Protein AF-A0A7C4R5F4-F1 (afdb_monomer)

Radius of gyration: 21.92 Å; Cα contacts (8 Å, |Δi|>4): 147; chains: 1; bounding box: 51×28×53 Å

Solvent-accessible surface area (backbone atoms only — not comparable to full-atom values): 8204 Å² total; per-residue (Å²): 111,41,84,45,77,44,77,51,50,75,46,70,59,47,76,52,77,57,96,91,40,82,43,79,43,76,51,51,73,46,72,59,48,77,49,79,40,79,70,75,65,56,93,93,46,71,86,76,90,62,79,84,76,70,79,60,51,72,55,54,51,34,37,73,73,67,74,36,60,96,90,65,57,77,78,74,51,51,63,70,56,35,42,54,48,17,48,51,35,19,73,76,62,33,37,71,54,29,21,49,56,29,48,47,52,68,70,70,47,87,87,62,61,66,75,54,48,52,39,34,52,51,19,22,50,56,10,55,36,102,83,60,80,90,124

Nearest PDB structures (foldseek):
  5ij8-assembly1_T  TM=4.180E-01  e=2.202E+00  Homo sapiens
  5hyn-assembly5_C  TM=4.194E-01  e=2.625E+00  Homo sapiens

Sequence (135 aa):
MLVVRRKGYRVRPTTYVREGKVIHRKGYTVKPTVYLIEDRGAPGRGKKVLPKLRAGLMTKEAISIGLLKPGERISDLSMKEIEKLAEHLREKYGQRRAAGMFLAQLVFRKRMPDGFKEKMKRGYEVAIGERGVLD

Foldseek 3Di:
DDKDWDAKDKAPWDWDDDPNDIDTRHIDIGHIDIDDDDPPDDVVPDDPPDPPDPPCPLVVLCVVVPVDDPPDDPLVGDLVSLLVSLVVCCVPPNLVVSLVVLVCCLPVVPDDDVNSNVSSVSSNDSSNDPPDDPD

Secondary structure (DSSP, 8-state):
-EEEEEPPEEEPPEEEEETTEEEEEPPEEEPPEEEEE----STT-SS-------TTHHHHHHHHTTSS-TT--GGGS-HHHHHHHHHHHHHHH-HHHHHHHHHHHHHH-SS--HHHHHHHHHHHHHHH-TT----

pLDDT: mean 84.5, std 13.46, range [34.94, 95.62]

Structure (mmCIF, N/CA/C/O backbone):
data_AF-A0A7C4R5F4-F1
#
_entry.id   AF-A0A7C4R5F4-F1
#
loop_
_atom_site.group_PDB
_atom_site.id
_atom_site.type_symbol
_atom_site.label_atom_id
_atom_site.label_alt_id
_atom_site.label_comp_id
_atom_site.label_asym_id
_atom_site.label_entity_id
_atom_site.label_seq_id
_atom_site.pdbx_PDB_ins_code
_atom_site.Cartn_x
_atom_site.Cartn_y
_atom_site.Cartn_z
_atom_site.occupancy
_atom_site.B_iso_or_equiv
_atom_site.auth_seq_id
_atom_site.auth_comp_id
_atom_site.auth_asym_id
_atom_site.auth_atom_id
_atom_site.pdbx_PDB_model_num
ATOM 1 N N . MET A 1 1 ? 0.338 -12.877 -33.443 1.00 72.38 1 MET A N 1
ATOM 2 C CA . MET A 1 1 ? 1.712 -12.442 -33.098 1.00 72.38 1 MET A CA 1
ATOM 3 C C . MET A 1 1 ? 2.102 -11.313 -34.036 1.00 72.38 1 MET A C 1
ATOM 5 O O . MET A 1 1 ? 1.804 -11.413 -35.218 1.00 72.38 1 MET A O 1
ATOM 9 N N . LEU A 1 2 ? 2.726 -10.253 -33.524 1.00 78.62 2 LEU A N 1
ATOM 10 C CA . LEU A 1 2 ? 3.206 -9.113 -34.306 1.00 78.62 2 LEU A CA 1
ATOM 11 C C . LEU A 1 2 ? 4.725 -9.187 -34.469 1.00 78.62 2 LEU A C 1
ATOM 13 O O . LEU A 1 2 ? 5.450 -9.437 -33.504 1.00 78.62 2 LEU A O 1
ATOM 17 N N . VAL A 1 3 ? 5.201 -8.931 -35.687 1.00 88.25 3 VAL A N 1
ATOM 18 C CA . VAL A 1 3 ? 6.629 -8.778 -35.981 1.00 88.25 3 VAL A CA 1
ATOM 19 C C . VAL A 1 3 ? 7.023 -7.337 -35.683 1.00 88.25 3 VAL A C 1
ATOM 21 O O . VAL A 1 3 ? 6.620 -6.418 -36.395 1.00 88.25 3 VAL A O 1
ATOM 24 N N . VAL A 1 4 ? 7.830 -7.124 -34.646 1.00 85.06 4 VAL A N 1
ATOM 25 C CA . VAL A 1 4 ? 8.322 -5.791 -34.287 1.00 85.06 4 VAL A CA 1
ATOM 26 C C . VAL A 1 4 ? 9.748 -5.630 -34.782 1.00 85.06 4 VAL A C 1
ATOM 28 O O . VAL A 1 4 ? 10.635 -6.417 -34.454 1.00 85.06 4 VAL A O 1
ATOM 31 N N . ARG A 1 5 ? 9.979 -4.568 -35.558 1.00 91.12 5 ARG A N 1
ATOM 32 C CA . ARG A 1 5 ? 11.313 -4.152 -36.000 1.00 91.12 5 ARG A CA 1
ATOM 33 C C . ARG A 1 5 ? 11.760 -2.961 -35.165 1.00 91.12 5 ARG A C 1
ATOM 35 O O . ARG A 1 5 ? 11.276 -1.847 -35.354 1.00 91.12 5 ARG A O 1
ATOM 42 N N . ARG A 1 6 ? 12.694 -3.181 -34.241 1.00 89.31 6 ARG A N 1
ATOM 43 C CA . ARG A 1 6 ? 13.280 -2.104 -33.437 1.00 89.31 6 ARG A CA 1
ATOM 44 C C . ARG A 1 6 ? 14.512 -1.552 -34.148 1.00 89.31 6 ARG A C 1
ATOM 46 O O . ARG A 1 6 ? 15.460 -2.298 -34.396 1.00 89.31 6 ARG A O 1
ATOM 53 N N . LYS A 1 7 ? 14.517 -0.246 -34.439 1.00 91.94 7 LYS A N 1
ATOM 54 C CA . LYS A 1 7 ? 15.712 0.456 -34.935 1.00 91.94 7 LYS A CA 1
ATOM 55 C C . LYS A 1 7 ? 16.817 0.418 -33.876 1.00 91.94 7 LYS A C 1
ATOM 57 O O . LYS A 1 7 ? 16.538 0.472 -32.679 1.00 91.94 7 LYS A O 1
ATOM 62 N N . GLY A 1 8 ? 18.067 0.321 -34.320 1.00 91.38 8 GLY A N 1
ATOM 63 C CA . GLY A 1 8 ? 19.211 0.458 -33.423 1.00 91.38 8 GLY A CA 1
ATOM 64 C C . GLY A 1 8 ? 19.273 1.869 -32.839 1.00 91.38 8 GLY A C 1
ATOM 65 O O . GLY A 1 8 ? 18.849 2.826 -33.484 1.00 91.38 8 GLY A O 1
ATOM 66 N N . TYR A 1 9 ? 19.780 1.999 -31.617 1.00 93.00 9 TYR A N 1
ATOM 67 C CA . TYR A 1 9 ? 19.922 3.294 -30.952 1.00 93.00 9 TYR A CA 1
ATOM 68 C C . TYR A 1 9 ? 21.137 3.312 -30.029 1.00 93.00 9 TYR A C 1
ATOM 70 O O . TYR A 1 9 ? 21.573 2.282 -29.509 1.00 93.00 9 TYR A O 1
ATOM 78 N N . ARG A 1 10 ? 21.695 4.507 -29.827 1.00 93.62 10 ARG A N 1
ATOM 79 C CA . ARG A 1 10 ? 22.838 4.723 -28.940 1.00 93.62 10 ARG A CA 1
ATOM 80 C C . ARG A 1 10 ? 22.350 5.151 -27.563 1.00 93.62 10 ARG A C 1
ATOM 82 O O . ARG A 1 10 ? 21.690 6.177 -27.420 1.00 93.62 10 ARG A O 1
ATOM 89 N N . VAL A 1 11 ? 22.717 4.383 -26.548 1.00 93.31 11 VAL A N 1
ATOM 90 C CA . VAL A 1 11 ? 22.522 4.738 -25.145 1.00 93.31 11 VAL A CA 1
ATOM 91 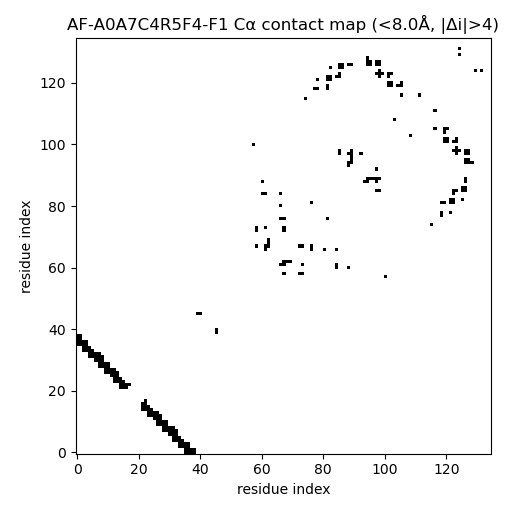C C . VAL A 1 11 ? 23.693 5.614 -24.718 1.00 93.31 11 VAL A C 1
ATOM 93 O O . VAL A 1 11 ? 24.855 5.213 -24.826 1.00 93.31 11 VAL A O 1
ATOM 96 N N . ARG A 1 12 ? 23.398 6.830 -24.252 1.00 93.31 12 ARG A N 1
ATOM 97 C CA . ARG A 1 12 ? 24.417 7.741 -23.718 1.00 93.31 12 ARG A CA 1
ATOM 98 C C . ARG A 1 12 ? 24.956 7.215 -22.378 1.00 93.31 12 ARG A C 1
ATOM 100 O O . ARG A 1 12 ? 24.214 6.538 -21.657 1.00 93.31 12 ARG A O 1
ATOM 107 N N . PRO A 1 13 ? 26.225 7.503 -22.038 1.00 95.31 13 PRO A N 1
ATOM 108 C CA . PRO A 1 13 ? 26.728 7.246 -20.695 1.00 95.31 13 PRO A CA 1
ATOM 109 C C . PRO A 1 13 ? 25.856 7.969 -19.662 1.00 95.31 13 PRO A C 1
ATOM 111 O O . PRO A 1 13 ? 25.303 9.034 -19.936 1.00 95.31 13 PRO A O 1
ATOM 114 N N . THR A 1 14 ? 25.667 7.359 -18.497 1.00 94.75 14 THR A N 1
ATOM 115 C CA . THR A 1 14 ? 24.803 7.906 -17.443 1.00 94.75 14 THR A CA 1
ATOM 116 C C . THR A 1 14 ? 25.387 7.567 -16.083 1.00 94.75 14 THR A C 1
ATOM 118 O O . THR A 1 14 ? 25.802 6.429 -15.863 1.00 94.75 14 THR A O 1
ATOM 121 N N . THR A 1 15 ? 25.375 8.536 -15.175 1.00 95.62 15 THR A N 1
ATOM 122 C CA . THR A 1 15 ? 25.735 8.346 -13.768 1.00 95.62 15 THR A CA 1
ATOM 123 C C . THR A 1 15 ? 24.464 8.425 -12.933 1.00 95.62 15 THR A C 1
ATOM 125 O O . THR A 1 15 ? 23.670 9.343 -13.128 1.00 95.62 15 THR A O 1
ATOM 128 N N . TYR A 1 16 ? 24.244 7.461 -12.041 1.00 93.31 16 TYR A N 1
ATOM 129 C CA . TYR A 1 16 ? 23.107 7.468 -11.116 1.00 93.31 16 TYR A CA 1
ATOM 130 C C . TYR A 1 16 ? 23.476 6.805 -9.786 1.00 93.31 16 TYR A C 1
ATOM 132 O O . TYR A 1 16 ? 24.425 6.021 -9.717 1.00 93.31 16 TYR A O 1
ATOM 140 N N . VAL A 1 17 ? 22.719 7.126 -8.736 1.00 93.25 17 VAL A N 1
ATOM 141 C CA . VAL A 1 17 ? 22.881 6.546 -7.398 1.00 93.25 17 VAL A CA 1
ATOM 142 C C . VAL A 1 17 ? 21.872 5.417 -7.218 1.00 93.25 17 VAL A C 1
ATOM 144 O O . VAL A 1 17 ? 20.693 5.576 -7.530 1.00 93.25 17 VAL A O 1
ATOM 147 N N . ARG A 1 18 ? 22.329 4.263 -6.730 1.00 87.94 18 ARG A N 1
ATOM 148 C CA . ARG A 1 18 ? 21.466 3.135 -6.359 1.00 87.94 18 ARG A CA 1
ATOM 149 C C . ARG A 1 18 ? 22.000 2.515 -5.077 1.00 87.94 18 ARG A C 1
ATOM 151 O O . ARG A 1 18 ? 23.168 2.145 -5.031 1.00 87.94 18 ARG A O 1
ATOM 158 N N . GLU A 1 19 ? 21.150 2.424 -4.053 1.00 87.12 19 GLU A N 1
ATOM 159 C CA . GLU A 1 19 ? 21.515 1.868 -2.736 1.00 87.12 19 GLU A CA 1
ATOM 160 C C . GLU A 1 19 ? 22.765 2.553 -2.139 1.00 87.12 19 GLU A C 1
ATOM 162 O O . GLU A 1 19 ? 23.692 1.901 -1.667 1.00 87.12 19 GLU A O 1
ATOM 167 N N . GLY A 1 20 ? 22.831 3.887 -2.243 1.00 89.56 20 GLY A N 1
ATOM 168 C CA . GLY A 1 20 ? 23.948 4.697 -1.736 1.00 89.56 20 GLY A CA 1
ATOM 169 C C . GLY A 1 20 ? 25.249 4.611 -2.545 1.00 89.56 20 GLY A C 1
ATOM 170 O O . GLY A 1 20 ? 26.194 5.336 -2.252 1.00 89.56 20 GLY A O 1
ATOM 171 N N . LYS A 1 21 ? 25.319 3.770 -3.585 1.00 87.88 21 LYS A N 1
ATOM 172 C CA . LYS A 1 21 ? 26.502 3.634 -4.446 1.00 87.88 21 LYS A CA 1
ATOM 173 C C . LYS A 1 21 ? 26.342 4.436 -5.732 1.00 87.88 21 LYS A C 1
ATOM 175 O O . LYS A 1 21 ? 25.300 4.374 -6.389 1.00 87.88 21 LYS A O 1
ATOM 180 N N . VAL A 1 22 ? 27.400 5.147 -6.120 1.00 94.25 22 VAL A N 1
ATOM 181 C CA . VAL A 1 22 ? 27.476 5.846 -7.410 1.00 94.25 22 VAL A CA 1
ATOM 182 C C . VAL A 1 22 ? 27.854 4.843 -8.496 1.00 94.25 22 VAL A C 1
ATOM 184 O O . VAL A 1 22 ? 28.893 4.190 -8.419 1.00 94.25 22 VAL A O 1
ATOM 187 N N . ILE A 1 23 ? 27.008 4.709 -9.517 1.00 94.25 23 ILE A N 1
ATOM 188 C CA . ILE A 1 23 ? 27.231 3.806 -10.648 1.00 94.25 23 ILE A CA 1
ATOM 189 C C . ILE A 1 23 ? 27.460 4.635 -11.909 1.00 94.25 23 ILE A C 1
ATOM 191 O O . ILE A 1 23 ? 26.600 5.416 -12.321 1.00 94.25 23 ILE A O 1
ATOM 195 N N . HIS A 1 24 ? 28.594 4.402 -12.569 1.00 93.75 24 HIS A N 1
ATOM 196 C CA . HIS A 1 24 ? 28.915 4.985 -13.870 1.00 93.75 24 HIS A CA 1
ATOM 197 C C . HIS A 1 24 ? 28.632 3.980 -14.984 1.00 93.75 24 HIS A C 1
ATOM 199 O O . HIS A 1 24 ? 29.407 3.055 -15.238 1.00 93.75 24 HIS A O 1
ATOM 205 N N . ARG A 1 25 ? 27.514 4.160 -15.688 1.00 92.50 25 ARG A N 1
ATOM 206 C CA . ARG A 1 25 ? 27.167 3.317 -16.831 1.00 92.50 25 ARG A CA 1
ATOM 207 C C . ARG A 1 25 ? 27.800 3.881 -18.098 1.00 92.50 25 ARG A C 1
ATOM 209 O O . ARG A 1 25 ? 27.436 4.972 -18.540 1.00 92.50 25 ARG A O 1
ATOM 216 N N . LYS A 1 26 ? 28.700 3.113 -18.721 1.00 93.12 26 LYS A N 1
ATOM 217 C CA . LYS A 1 26 ? 29.245 3.433 -20.051 1.00 93.12 26 LYS A CA 1
ATOM 218 C C . LYS A 1 26 ? 28.127 3.467 -21.097 1.00 93.12 26 LYS A C 1
ATOM 220 O O . LYS A 1 26 ? 27.152 2.719 -21.015 1.00 93.12 26 LYS A O 1
ATOM 225 N N . GLY A 1 27 ? 28.273 4.347 -22.084 1.00 93.19 27 GLY A N 1
ATOM 226 C CA . GLY A 1 27 ? 27.390 4.356 -23.246 1.00 93.19 27 GLY A CA 1
ATOM 227 C C . GLY A 1 27 ? 27.629 3.124 -24.117 1.00 93.19 27 GLY A C 1
ATOM 228 O O . GLY A 1 27 ? 28.751 2.629 -24.196 1.00 93.19 27 GLY A O 1
ATOM 229 N N . TYR A 1 28 ? 26.585 2.635 -24.775 1.00 93.62 28 TYR A N 1
ATOM 230 C CA . TYR A 1 28 ? 26.669 1.491 -25.682 1.00 93.62 28 TYR A CA 1
ATOM 231 C C . TYR A 1 28 ? 25.636 1.615 -26.799 1.00 93.62 28 TYR A C 1
ATOM 233 O O . TYR A 1 28 ? 24.676 2.384 -26.704 1.00 93.62 28 TYR A O 1
ATOM 241 N N . THR A 1 29 ? 25.835 0.860 -27.874 1.00 93.31 29 THR A N 1
ATOM 242 C CA . THR A 1 29 ? 24.930 0.858 -29.024 1.00 93.31 29 THR A CA 1
ATOM 243 C C . THR A 1 29 ? 24.112 -0.419 -29.032 1.00 93.31 29 THR A C 1
ATOM 245 O O . THR A 1 29 ? 24.655 -1.522 -29.030 1.00 93.31 29 THR A O 1
ATOM 248 N N . VAL A 1 30 ? 22.794 -0.264 -29.071 1.00 92.00 30 VAL A N 1
ATOM 249 C CA . VAL A 1 30 ? 21.857 -1.366 -29.258 1.00 92.00 30 VAL A CA 1
ATOM 250 C C . VAL A 1 30 ? 21.673 -1.573 -30.756 1.00 92.00 30 VAL A C 1
ATOM 252 O O . VAL A 1 30 ? 21.275 -0.649 -31.467 1.00 92.00 30 VAL A O 1
ATOM 255 N N . LYS A 1 31 ? 21.974 -2.780 -31.245 1.00 92.00 31 LYS A N 1
ATOM 256 C CA . LYS A 1 31 ? 21.790 -3.134 -32.658 1.00 92.00 31 LYS A CA 1
ATOM 257 C C . LYS A 1 31 ? 20.295 -3.198 -33.016 1.00 92.00 31 LYS A C 1
ATOM 259 O O . LYS A 1 31 ? 19.473 -3.494 -32.142 1.00 92.00 31 LYS A O 1
ATOM 264 N N . PRO A 1 32 ? 19.926 -2.944 -34.285 1.00 93.12 32 PRO A N 1
ATOM 265 C CA . PRO A 1 32 ? 18.586 -3.243 -34.774 1.00 93.12 32 PRO A CA 1
ATOM 266 C C . PRO A 1 32 ? 18.229 -4.710 -34.509 1.00 93.12 32 PRO A C 1
ATOM 268 O O . PRO A 1 32 ? 19.088 -5.588 -34.574 1.00 93.12 32 PRO A O 1
ATOM 271 N N . THR A 1 33 ? 16.973 -4.983 -34.170 1.00 92.31 33 THR A N 1
ATOM 272 C CA . THR A 1 33 ? 16.520 -6.346 -33.851 1.00 92.31 33 THR A CA 1
ATOM 273 C C . THR A 1 33 ? 15.090 -6.539 -34.323 1.00 92.31 33 THR A C 1
ATOM 275 O O . THR A 1 33 ? 14.270 -5.623 -34.219 1.00 92.31 33 THR A O 1
ATOM 278 N N . VAL A 1 34 ? 14.795 -7.739 -34.816 1.00 89.69 34 VAL A N 1
ATOM 279 C CA . VAL A 1 34 ? 13.441 -8.179 -35.151 1.00 89.69 34 VAL A CA 1
ATOM 280 C C . VAL A 1 34 ? 13.043 -9.248 -34.147 1.00 89.69 34 VAL A C 1
ATOM 282 O O . VAL A 1 34 ? 13.782 -10.210 -33.957 1.00 89.69 34 VAL A O 1
ATOM 285 N N . TYR A 1 35 ? 11.914 -9.060 -33.472 1.00 89.00 35 TYR A N 1
ATOM 286 C CA . TYR A 1 35 ? 11.392 -10.033 -32.517 1.00 89.00 35 TYR A CA 1
ATOM 287 C C . TYR A 1 35 ? 9.872 -10.118 -32.613 1.00 89.00 35 TYR A C 1
ATOM 289 O O . TYR A 1 35 ? 9.199 -9.184 -33.060 1.00 89.00 35 TYR A O 1
ATOM 297 N N . LEU A 1 36 ? 9.347 -11.271 -32.216 1.00 89.25 36 LEU A N 1
ATOM 298 C CA . LEU A 1 36 ? 7.918 -11.536 -32.177 1.00 89.25 36 LEU A CA 1
ATOM 299 C C . LEU A 1 36 ? 7.369 -11.126 -30.813 1.00 89.25 36 LEU A C 1
ATOM 301 O O . LEU A 1 36 ? 7.959 -11.442 -29.780 1.00 89.25 36 LEU A O 1
ATOM 305 N N . ILE A 1 37 ? 6.233 -10.438 -30.812 1.00 81.75 37 ILE A N 1
ATOM 306 C CA . ILE A 1 37 ? 5.440 -10.212 -29.603 1.00 81.75 37 ILE A CA 1
ATOM 307 C C . ILE A 1 37 ? 4.033 -10.757 -29.801 1.00 81.75 37 ILE A C 1
ATOM 309 O O . ILE A 1 37 ? 3.509 -10.811 -30.916 1.00 81.75 37 ILE A O 1
ATOM 313 N N . GLU A 1 38 ? 3.391 -11.141 -28.708 1.00 80.19 38 GLU A N 1
ATOM 314 C CA . GLU A 1 38 ? 1.949 -11.358 -28.725 1.00 80.19 38 GLU A CA 1
ATOM 315 C C . GLU A 1 38 ? 1.236 -10.037 -29.023 1.00 80.19 38 GLU A C 1
ATOM 317 O O . GLU A 1 38 ? 1.621 -8.981 -28.513 1.00 80.19 38 GLU A O 1
ATOM 322 N N . ASP A 1 39 ? 0.212 -10.096 -29.874 1.00 74.50 39 ASP A N 1
ATOM 323 C CA . ASP A 1 39 ? -0.618 -8.929 -30.149 1.00 74.50 39 ASP A CA 1
ATOM 324 C C . ASP A 1 39 ? -1.473 -8.642 -28.911 1.00 74.50 39 ASP A C 1
ATOM 326 O O . ASP A 1 39 ? -2.324 -9.446 -28.534 1.00 74.50 39 ASP A O 1
ATOM 330 N N . ARG A 1 40 ? -1.203 -7.515 -28.249 1.00 68.94 40 ARG A N 1
ATOM 331 C CA . ARG A 1 40 ? -1.932 -7.077 -27.050 1.00 68.94 40 ARG A CA 1
ATOM 332 C C . ARG A 1 40 ? -3.064 -6.095 -27.381 1.00 68.94 40 ARG A C 1
ATOM 334 O O . ARG A 1 40 ? -3.665 -5.555 -26.455 1.00 68.94 40 ARG A O 1
ATOM 341 N N . GLY A 1 41 ? -3.354 -5.871 -28.666 1.00 67.75 41 GLY A N 1
ATOM 342 C CA . GLY A 1 41 ? -4.300 -4.865 -29.141 1.00 67.75 41 GLY A CA 1
ATOM 343 C C . GLY A 1 41 ? -3.726 -3.444 -29.122 1.00 67.75 41 GLY A C 1
ATOM 344 O O . GLY A 1 41 ? -2.583 -3.203 -28.726 1.00 67.75 41 GLY A O 1
ATOM 345 N N . ALA A 1 42 ? -4.527 -2.471 -29.567 1.00 64.88 42 ALA A N 1
ATOM 346 C CA . ALA A 1 42 ? -4.123 -1.066 -29.544 1.00 64.88 42 ALA A CA 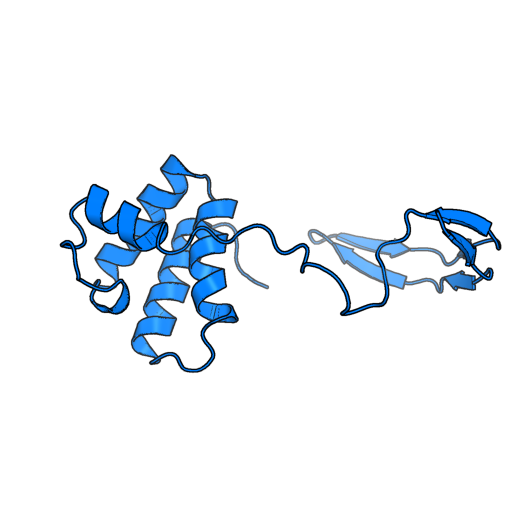1
ATOM 347 C C . ALA A 1 42 ? -3.983 -0.554 -28.094 1.00 64.88 42 ALA A C 1
ATOM 349 O O . ALA A 1 42 ? -4.795 -0.926 -27.242 1.00 64.88 42 ALA A O 1
ATOM 350 N N . PRO A 1 43 ? -3.017 0.336 -27.790 1.00 58.06 43 PRO A N 1
ATOM 351 C CA . PRO A 1 43 ? -2.918 0.971 -26.478 1.00 58.06 43 PRO A CA 1
ATOM 352 C C . PRO A 1 43 ? -4.267 1.583 -26.072 1.00 58.06 43 PRO A C 1
ATOM 354 O O . PRO A 1 43 ? -4.808 2.433 -26.772 1.00 58.06 43 PRO A O 1
ATOM 357 N N . GLY A 1 44 ? -4.847 1.111 -24.965 1.00 57.22 44 GLY A N 1
ATOM 358 C CA . GLY A 1 44 ? -6.164 1.556 -24.491 1.00 57.22 44 GLY A CA 1
ATOM 359 C C . GLY A 1 44 ? -7.380 0.792 -25.042 1.00 57.22 44 GLY A C 1
ATOM 360 O O . GLY A 1 44 ? -8.484 1.025 -24.556 1.00 57.22 44 GLY A O 1
ATOM 361 N N . ARG A 1 45 ? -7.212 -0.154 -25.979 1.00 53.19 45 ARG A N 1
ATOM 362 C CA . ARG A 1 45 ? -8.260 -1.095 -26.414 1.00 53.19 45 ARG A CA 1
ATOM 363 C C . ARG A 1 45 ? -7.960 -2.509 -25.908 1.00 53.19 45 ARG A C 1
ATOM 365 O O . ARG A 1 45 ? -6.901 -3.059 -26.175 1.00 53.19 45 ARG A O 1
ATOM 372 N N . GLY A 1 46 ? -8.915 -3.091 -25.182 1.00 59.88 46 GLY A N 1
ATOM 373 C CA . GLY A 1 46 ? -8.813 -4.413 -24.552 1.00 59.88 46 GLY A CA 1
ATOM 374 C C . GLY A 1 46 ? -9.201 -4.376 -23.069 1.00 59.88 46 GLY A C 1
ATOM 375 O O . GLY A 1 46 ? -9.281 -3.304 -22.464 1.00 59.88 46 GLY A O 1
ATOM 376 N N . LYS A 1 47 ? -9.460 -5.540 -22.451 1.00 55.78 47 LYS A N 1
ATOM 377 C CA . LYS A 1 47 ? -9.667 -5.609 -20.992 1.00 55.78 47 LYS A CA 1
ATOM 378 C C . LYS A 1 47 ? -8.399 -5.096 -20.309 1.00 55.78 47 LYS A C 1
ATOM 380 O O . LYS A 1 47 ? -7.335 -5.685 -20.478 1.00 55.78 47 LYS A O 1
ATOM 385 N N . LYS A 1 48 ? -8.509 -4.013 -19.529 1.00 55.94 48 LYS A N 1
ATOM 386 C CA . LYS A 1 48 ? -7.406 -3.513 -18.694 1.00 55.94 48 LYS A CA 1
ATOM 387 C C . LYS A 1 48 ? -6.815 -4.681 -17.902 1.00 55.94 48 LYS A C 1
ATOM 389 O O . LYS A 1 48 ? -7.506 -5.261 -17.067 1.00 55.94 48 LYS A O 1
ATOM 394 N N . VAL A 1 49 ? -5.536 -4.983 -18.126 1.00 58.75 49 VAL A N 1
ATOM 395 C CA . VAL A 1 49 ? -4.759 -5.938 -17.318 1.00 58.75 49 VAL 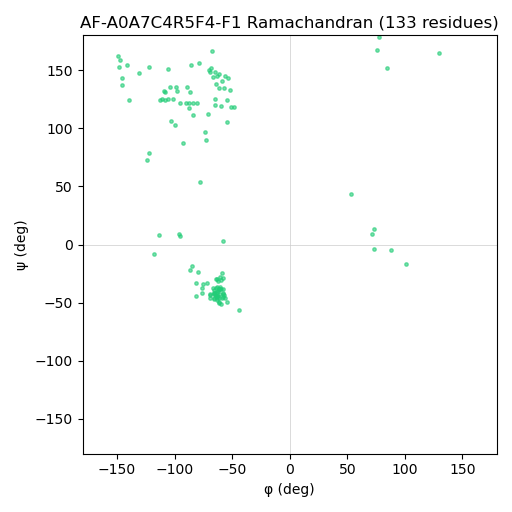A CA 1
ATOM 396 C C . VAL A 1 49 ? -4.342 -5.249 -16.015 1.00 58.75 49 VAL A C 1
ATOM 398 O O . VAL A 1 49 ? -3.167 -5.126 -15.689 1.00 58.75 49 VAL A O 1
ATOM 401 N N . LEU A 1 50 ? -5.317 -4.704 -15.289 1.00 55.53 50 LEU A N 1
ATOM 402 C CA . LEU A 1 50 ? -5.111 -4.325 -13.902 1.00 55.53 50 LEU A CA 1
ATOM 403 C C . LEU A 1 50 ? -5.398 -5.576 -13.070 1.00 55.53 50 LEU A C 1
ATOM 405 O O . LEU A 1 50 ? -6.432 -6.216 -13.296 1.00 55.53 50 LEU A O 1
ATOM 409 N N . PRO A 1 51 ? -4.519 -5.961 -12.130 1.00 56.22 51 PRO A N 1
ATOM 410 C CA . PRO A 1 51 ? -4.838 -7.036 -11.203 1.00 56.22 51 PRO A CA 1
ATOM 411 C C . PRO A 1 51 ? -6.187 -6.725 -10.548 1.00 56.22 51 PRO A C 1
ATOM 413 O O . PRO A 1 51 ? -6.426 -5.587 -10.141 1.00 56.22 51 PRO A O 1
ATOM 416 N N . LYS A 1 52 ? -7.089 -7.717 -10.491 1.00 61.88 52 LYS A N 1
ATOM 417 C CA . LYS A 1 52 ? -8.416 -7.552 -9.881 1.00 61.88 52 LYS A CA 1
ATOM 418 C C . LYS A 1 52 ? -8.231 -7.037 -8.452 1.00 61.88 52 LYS A C 1
ATOM 420 O O . LYS A 1 52 ? -7.830 -7.792 -7.565 1.00 61.88 52 LYS A O 1
ATOM 425 N N . LEU A 1 53 ? -8.511 -5.753 -8.237 1.00 62.72 53 LEU A N 1
ATOM 426 C CA . LEU A 1 53 ? -8.499 -5.160 -6.909 1.00 62.72 53 LEU A CA 1
ATOM 427 C C . LEU A 1 53 ? -9.615 -5.829 -6.107 1.00 62.72 53 LEU A C 1
ATOM 429 O O . LEU A 1 53 ? -10.782 -5.800 -6.499 1.00 62.72 53 LEU A O 1
ATOM 433 N N . ARG A 1 54 ? -9.258 -6.482 -4.998 1.00 69.44 54 ARG A N 1
ATOM 434 C CA . ARG A 1 54 ? -10.243 -7.078 -4.091 1.00 69.44 54 ARG A CA 1
ATOM 435 C C . ARG A 1 54 ? -10.920 -5.951 -3.321 1.00 69.44 54 ARG A C 1
ATOM 437 O O . ARG A 1 54 ? -10.371 -5.454 -2.339 1.00 69.44 54 ARG A O 1
ATOM 444 N N . ALA A 1 55 ? -12.089 -5.533 -3.795 1.00 75.00 55 ALA A N 1
ATOM 445 C CA . ALA A 1 55 ? -12.873 -4.500 -3.139 1.00 75.00 55 ALA A CA 1
ATOM 446 C C . ALA A 1 55 ? -13.185 -4.897 -1.685 1.00 75.00 55 ALA A C 1
ATOM 448 O O . ALA A 1 55 ? -13.547 -6.041 -1.402 1.00 75.00 55 ALA A O 1
ATOM 449 N N . GLY A 1 56 ? -13.010 -3.949 -0.764 1.00 83.00 56 GLY A N 1
ATOM 450 C CA . GLY A 1 56 ? -13.405 -4.101 0.637 1.00 83.00 56 GLY A CA 1
ATOM 451 C C . GLY A 1 56 ? -12.556 -5.055 1.479 1.00 83.00 56 GLY A C 1
ATOM 452 O O . GLY A 1 56 ? -12.942 -5.324 2.609 1.00 83.00 56 GLY A O 1
ATOM 453 N N . LEU A 1 57 ? -11.416 -5.563 0.989 1.00 87.69 57 LEU A N 1
ATOM 454 C CA . LEU A 1 57 ? -10.563 -6.458 1.786 1.00 87.69 57 LEU A CA 1
ATOM 455 C C . LEU A 1 57 ? -10.147 -5.811 3.116 1.00 87.69 57 LEU A C 1
ATOM 457 O O . LEU A 1 57 ? -10.289 -6.425 4.162 1.00 87.69 57 LEU A O 1
ATOM 461 N N . MET A 1 58 ? -9.722 -4.548 3.075 1.00 88.69 58 MET A N 1
ATOM 462 C CA . MET A 1 58 ? -9.312 -3.802 4.267 1.00 88.69 58 MET A CA 1
ATOM 463 C C . MET A 1 58 ? -10.460 -3.647 5.280 1.00 88.69 58 MET A C 1
ATOM 465 O O . MET A 1 58 ? -10.248 -3.792 6.477 1.00 88.69 58 MET A O 1
ATOM 469 N N . THR A 1 59 ? -11.690 -3.437 4.800 1.00 91.44 59 THR A N 1
ATOM 470 C CA . THR A 1 59 ? -12.890 -3.346 5.647 1.00 91.44 59 THR A CA 1
ATOM 471 C C . THR A 1 59 ? -13.240 -4.700 6.256 1.00 91.44 59 THR A C 1
ATOM 473 O O . THR A 1 59 ? -13.546 -4.776 7.438 1.00 91.44 59 THR A O 1
ATOM 476 N N . LYS A 1 60 ? -13.158 -5.782 5.470 1.00 90.81 60 LYS A N 1
ATOM 477 C CA . LYS A 1 60 ? -13.404 -7.148 5.957 1.00 90.81 60 LYS A CA 1
ATOM 478 C C . LYS A 1 60 ? -12.437 -7.534 7.069 1.00 90.81 60 LYS A C 1
ATOM 480 O O . LYS A 1 60 ? -12.858 -8.120 8.057 1.00 90.81 60 LYS A O 1
ATOM 485 N N . GLU A 1 61 ? -11.163 -7.190 6.910 1.00 92.81 61 GLU A N 1
ATOM 486 C CA . GLU A 1 61 ? -10.153 -7.454 7.932 1.00 92.81 61 GLU A CA 1
ATOM 487 C C . GLU A 1 61 ? -10.421 -6.643 9.194 1.00 92.81 61 GLU A C 1
ATOM 489 O O . GLU A 1 61 ? -10.467 -7.232 10.266 1.00 92.81 61 GLU A O 1
ATOM 494 N N . ALA A 1 62 ? -10.707 -5.344 9.072 1.00 92.25 62 ALA A N 1
ATOM 495 C CA . ALA A 1 62 ? -11.056 -4.501 10.215 1.00 92.25 62 ALA A CA 1
ATOM 496 C C . ALA A 1 62 ? -12.283 -5.022 10.987 1.00 92.25 62 ALA A C 1
ATOM 498 O O . ALA A 1 62 ? -12.273 -5.013 12.215 1.00 92.25 62 ALA A O 1
ATOM 499 N N . ILE A 1 63 ? -13.297 -5.546 10.286 1.00 92.19 63 ILE A N 1
ATOM 500 C CA . ILE A 1 63 ? -14.441 -6.218 10.920 1.00 92.19 63 ILE A CA 1
ATOM 501 C C . ILE A 1 63 ? -14.000 -7.509 11.621 1.00 92.19 63 ILE A C 1
ATOM 503 O O . ILE A 1 63 ? -14.420 -7.771 12.743 1.00 92.19 63 ILE A O 1
ATOM 507 N N . SER A 1 64 ? -13.133 -8.310 10.993 1.00 90.88 64 SER 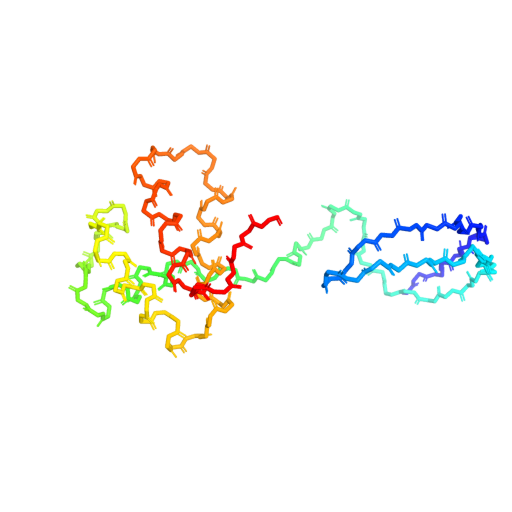A N 1
ATOM 508 C CA . SER A 1 64 ? -12.695 -9.595 11.559 1.00 90.88 64 SER A CA 1
ATOM 509 C C . SER A 1 64 ? -11.920 -9.462 12.871 1.00 90.88 64 SER A C 1
ATOM 511 O O . SER A 1 64 ? -12.003 -10.351 13.710 1.00 90.88 64 SER A O 1
ATOM 513 N N . ILE A 1 65 ? -11.211 -8.346 13.061 1.00 93.00 65 ILE A N 1
ATOM 514 C CA . ILE A 1 65 ? -10.472 -8.044 14.296 1.00 93.00 65 ILE A CA 1
ATOM 515 C C . ILE A 1 65 ? -11.263 -7.151 15.262 1.00 93.00 65 ILE A C 1
ATOM 517 O O . ILE A 1 65 ? -10.708 -6.666 16.244 1.00 93.00 65 ILE A O 1
ATOM 521 N N . GLY A 1 66 ? -12.551 -6.917 14.989 1.00 89.56 66 GLY A N 1
ATOM 522 C CA . GLY A 1 66 ? -13.447 -6.177 15.879 1.00 89.56 66 GLY A CA 1
ATOM 523 C C . GLY A 1 66 ? -13.219 -4.663 15.928 1.00 89.56 66 GLY A C 1
ATOM 524 O O . GLY A 1 66 ? -13.759 -4.011 16.814 1.00 89.56 66 GLY A O 1
ATOM 525 N N . LEU A 1 67 ? -12.446 -4.094 14.995 1.00 90.06 67 LEU A N 1
ATOM 526 C CA . LEU A 1 67 ? -12.235 -2.643 14.906 1.00 90.06 67 LEU A CA 1
ATOM 527 C C . LEU A 1 67 ? -13.397 -1.914 14.220 1.00 90.06 67 LEU A C 1
ATOM 529 O O . LEU A 1 67 ? -13.564 -0.717 14.409 1.00 90.06 67 LEU A O 1
ATOM 533 N N . LEU A 1 68 ? -14.174 -2.619 13.396 1.00 90.38 68 LEU A N 1
ATOM 534 C CA . LEU A 1 68 ? -15.363 -2.082 12.736 1.00 90.38 68 LEU A CA 1
ATOM 535 C C . LEU A 1 68 ? -16.549 -3.018 12.922 1.00 90.38 68 LEU A C 1
ATOM 537 O O . LEU A 1 68 ? -16.407 -4.242 12.884 1.00 90.38 68 LEU A O 1
ATOM 541 N N . LYS A 1 69 ? -17.744 -2.440 13.003 1.00 88.81 69 LYS A N 1
ATOM 542 C CA . LYS A 1 69 ? -18.996 -3.179 12.837 1.00 88.81 69 LYS A CA 1
ATOM 543 C C . LYS A 1 69 ? -19.373 -3.276 11.354 1.00 88.81 69 LYS A C 1
ATOM 545 O O . LYS A 1 69 ? -18.993 -2.422 10.546 1.00 88.81 69 LYS A O 1
ATOM 550 N N . PRO A 1 70 ? -20.143 -4.302 10.952 1.00 85.62 70 PRO A N 1
ATOM 551 C CA . PRO A 1 70 ? -20.698 -4.367 9.605 1.00 85.62 70 PRO A CA 1
ATOM 552 C C . PRO A 1 70 ? -21.493 -3.095 9.268 1.00 85.62 70 PRO A C 1
ATOM 554 O O . PRO A 1 70 ? -22.417 -2.731 9.986 1.00 85.62 70 PRO A O 1
ATOM 557 N N . GLY A 1 71 ? -21.130 -2.427 8.170 1.00 82.31 71 GLY A N 1
ATOM 558 C CA . GLY A 1 71 ? -21.758 -1.175 7.725 1.00 82.31 71 GLY A CA 1
ATOM 559 C C . GLY A 1 71 ? -20.962 0.092 8.054 1.00 82.31 71 GLY A C 1
ATOM 560 O O . GLY A 1 71 ? -21.175 1.117 7.406 1.00 82.31 71 GLY A O 1
ATOM 561 N N . GLU A 1 72 ? -19.999 0.017 8.973 1.00 87.81 72 GLU A N 1
ATOM 562 C CA . GLU A 1 72 ? -19.096 1.128 9.280 1.00 87.81 72 GLU A CA 1
ATOM 563 C C . GLU A 1 72 ? -17.979 1.264 8.235 1.00 87.81 72 GLU A C 1
ATOM 565 O O . GLU A 1 72 ? -17.630 0.325 7.502 1.00 87.81 72 GLU A O 1
ATOM 570 N N . ARG A 1 73 ? -17.417 2.471 8.129 1.00 87.06 73 ARG A N 1
ATOM 571 C CA . ARG A 1 73 ? -16.388 2.795 7.142 1.00 87.06 73 ARG A CA 1
ATOM 572 C C . ARG A 1 73 ? -15.029 2.889 7.816 1.00 87.06 73 ARG A C 1
ATOM 574 O O . ARG A 1 73 ? -14.879 3.343 8.938 1.00 87.06 73 ARG A O 1
ATOM 581 N N . ILE A 1 74 ? -13.985 2.588 7.051 1.00 87.56 74 ILE A N 1
ATOM 582 C CA . ILE A 1 74 ? -12.590 2.751 7.496 1.00 87.56 74 ILE A CA 1
ATOM 583 C C . ILE A 1 74 ? -12.277 4.204 7.889 1.00 87.56 74 ILE A C 1
ATOM 585 O O . ILE A 1 74 ? -11.378 4.447 8.686 1.00 87.56 74 ILE A O 1
ATOM 589 N N . SER A 1 75 ? -13.013 5.183 7.349 1.00 86.06 75 SER A N 1
ATOM 590 C CA . SER A 1 75 ? -12.891 6.588 7.758 1.00 86.06 75 SER A CA 1
ATOM 591 C C . SER A 1 75 ? -13.139 6.822 9.241 1.00 86.06 75 SER A C 1
ATOM 593 O O . SER A 1 75 ? -12.568 7.762 9.804 1.00 86.06 75 SER A O 1
ATOM 595 N N . ASP A 1 76 ? -13.960 5.964 9.833 1.00 88.31 76 ASP A N 1
ATOM 596 C CA . ASP A 1 76 ? -14.508 6.129 11.171 1.00 88.31 76 ASP A CA 1
ATOM 597 C C . ASP A 1 76 ? -13.518 5.603 12.222 1.00 88.31 76 ASP A C 1
ATOM 599 O O . ASP A 1 76 ? -13.544 6.042 13.366 1.00 88.31 76 ASP A O 1
ATOM 603 N N . LEU A 1 77 ? -12.551 4.776 11.801 1.00 89.62 77 LEU A N 1
ATOM 604 C CA . LEU A 1 77 ? -11.446 4.315 12.639 1.00 89.62 77 LEU A CA 1
ATOM 605 C C . LEU A 1 77 ? -10.588 5.479 13.130 1.00 89.62 77 LEU A C 1
ATOM 607 O O . LEU A 1 77 ? -10.182 6.355 12.359 1.00 89.62 77 LEU A O 1
ATOM 611 N N . SER A 1 78 ? -10.249 5.460 14.410 1.00 92.50 78 SER A N 1
ATOM 612 C CA . SER A 1 78 ? -9.247 6.333 15.010 1.00 92.50 78 SER A CA 1
ATOM 613 C C . SER A 1 78 ? -7.838 6.004 14.503 1.00 92.50 78 SER A C 1
ATOM 615 O O . SER A 1 78 ? -7.582 4.966 13.891 1.00 92.50 78 SER A O 1
ATOM 617 N N . MET A 1 79 ? -6.882 6.898 14.762 1.00 91.62 79 MET A N 1
ATOM 618 C CA . MET A 1 79 ? -5.504 6.704 14.304 1.00 91.62 79 MET A CA 1
ATOM 619 C C . MET A 1 79 ? -4.851 5.460 14.926 1.00 91.62 79 MET A C 1
ATOM 621 O O . MET A 1 79 ? -4.230 4.686 14.206 1.00 91.62 79 MET A O 1
ATOM 625 N N . LYS A 1 80 ? -5.083 5.209 16.222 1.00 91.88 80 LYS A N 1
ATOM 626 C CA . LYS A 1 80 ? -4.578 4.017 16.927 1.00 91.88 80 LYS A CA 1
ATOM 627 C C . LYS A 1 80 ? -5.141 2.716 16.354 1.00 91.88 80 LYS A C 1
ATOM 629 O O . LYS A 1 80 ? -4.450 1.706 16.289 1.00 91.88 80 LYS A O 1
ATOM 634 N N . GLU A 1 81 ? -6.401 2.723 15.935 1.00 92.50 81 GLU A N 1
ATOM 635 C CA . GLU A 1 81 ? -7.028 1.545 15.329 1.00 92.50 81 GLU A CA 1
ATOM 636 C C . GLU A 1 81 ? -6.482 1.278 13.927 1.00 92.50 81 GLU A C 1
ATOM 638 O O . GLU A 1 81 ? -6.312 0.125 13.541 1.00 92.50 81 GLU A O 1
ATOM 643 N N . ILE A 1 82 ? -6.131 2.326 13.180 1.00 93.69 82 ILE A N 1
ATOM 644 C CA . ILE A 1 82 ? -5.451 2.178 11.891 1.00 93.69 82 ILE A CA 1
ATOM 645 C C . ILE A 1 82 ? -4.051 1.581 12.053 1.00 93.69 82 ILE A C 1
ATOM 647 O O . ILE A 1 82 ? -3.670 0.742 11.240 1.00 93.69 82 ILE A O 1
ATOM 651 N N . GLU A 1 83 ? -3.305 1.962 13.092 1.00 93.88 83 GLU A N 1
ATOM 652 C CA . GLU A 1 83 ? -2.005 1.349 13.400 1.00 93.88 83 GLU A CA 1
ATOM 653 C C . GLU A 1 83 ? -2.161 -0.150 13.696 1.00 93.88 83 GLU A C 1
ATOM 655 O O . GLU A 1 83 ? -1.527 -0.970 13.032 1.00 93.88 83 GLU A O 1
ATOM 660 N N . LYS A 1 84 ? -3.099 -0.521 14.580 1.00 93.50 84 LYS A N 1
ATOM 661 C CA . LYS A 1 84 ? -3.423 -1.931 14.867 1.00 93.50 84 LYS A CA 1
ATOM 662 C C . LYS A 1 84 ? -3.837 -2.705 13.614 1.00 93.50 84 LYS A C 1
ATOM 664 O O . LYS A 1 84 ? -3.406 -3.835 13.394 1.00 93.50 84 LYS A O 1
ATOM 669 N N . LEU A 1 85 ? -4.668 -2.097 12.766 1.00 94.31 85 LEU A N 1
ATOM 670 C CA . LEU A 1 85 ? -5.073 -2.696 11.498 1.00 94.31 85 LEU A CA 1
ATOM 671 C C . LEU A 1 85 ? -3.867 -2.906 10.573 1.00 94.31 85 LEU A C 1
ATOM 673 O O . LEU A 1 85 ? -3.790 -3.927 9.892 1.00 94.31 85 LEU A O 1
ATOM 677 N N . ALA A 1 86 ? -2.933 -1.956 10.529 1.00 93.81 86 ALA A N 1
ATOM 678 C CA . ALA A 1 86 ? -1.736 -2.050 9.704 1.00 93.81 86 ALA A CA 1
ATOM 679 C C . ALA A 1 86 ? -0.809 -3.184 10.160 1.00 93.81 86 ALA A C 1
ATOM 681 O O . ALA A 1 86 ? -0.311 -3.928 9.312 1.00 93.81 86 ALA A O 1
ATOM 682 N N . GLU A 1 87 ? -0.630 -3.359 11.469 1.00 93.62 87 GLU A N 1
ATOM 683 C CA . GLU A 1 87 ? 0.124 -4.472 12.056 1.00 93.62 87 GLU A CA 1
ATOM 684 C C . GLU A 1 87 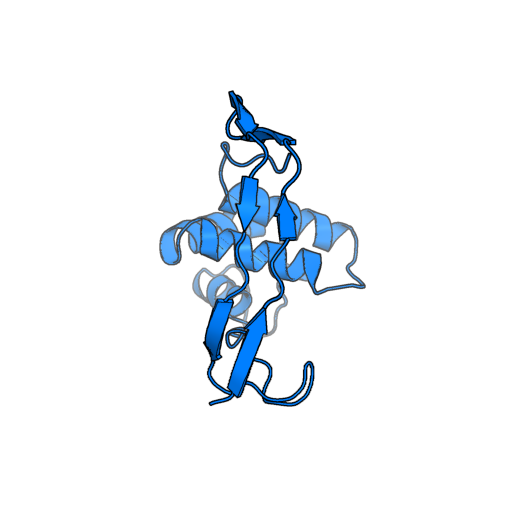? -0.511 -5.824 11.717 1.00 93.62 87 GLU A C 1
ATOM 686 O O . GLU A 1 87 ? 0.157 -6.685 11.142 1.00 93.62 87 GLU A O 1
ATOM 691 N N . HIS A 1 88 ? -1.822 -5.969 11.934 1.00 93.31 88 HIS A N 1
ATOM 692 C CA . HIS A 1 88 ? -2.563 -7.186 11.581 1.00 93.31 88 HIS A CA 1
ATOM 693 C C . HIS A 1 88 ? -2.451 -7.523 10.087 1.00 93.31 88 HIS A C 1
ATOM 695 O O . HIS A 1 88 ? -2.185 -8.661 9.691 1.00 93.31 88 HIS A O 1
ATOM 701 N N . LEU A 1 89 ? -2.613 -6.522 9.216 1.00 93.38 89 LEU A N 1
ATOM 702 C CA . LEU A 1 89 ? -2.469 -6.712 7.772 1.00 93.38 89 LEU A CA 1
ATOM 703 C C . LEU A 1 89 ? -1.039 -7.105 7.391 1.00 93.38 89 LEU A C 1
ATOM 705 O O . LEU A 1 89 ? -0.856 -7.917 6.478 1.00 93.38 89 LEU A O 1
ATOM 709 N N . ARG A 1 90 ? -0.033 -6.537 8.064 1.00 93.25 90 ARG A N 1
ATOM 710 C CA . ARG A 1 90 ? 1.380 -6.860 7.852 1.00 93.25 90 ARG A CA 1
ATOM 711 C C . ARG A 1 90 ? 1.672 -8.307 8.229 1.00 93.25 90 ARG A C 1
ATOM 713 O O . ARG A 1 90 ? 2.327 -8.989 7.447 1.00 93.25 90 ARG A O 1
ATOM 720 N N . GLU A 1 91 ? 1.162 -8.782 9.359 1.00 91.81 91 GLU A N 1
ATOM 721 C CA . GLU A 1 91 ? 1.335 -10.166 9.816 1.00 91.81 91 GLU A CA 1
ATOM 722 C C . GLU A 1 91 ? 0.648 -11.167 8.882 1.00 91.81 91 GLU A C 1
ATOM 724 O O . GLU A 1 91 ? 1.254 -12.147 8.453 1.00 91.81 91 GLU A O 1
ATOM 729 N N . LYS A 1 92 ? -0.597 -10.889 8.486 1.00 93.00 92 LYS A N 1
ATOM 730 C CA . LYS A 1 92 ? -1.402 -11.817 7.682 1.00 93.00 92 LYS A CA 1
ATOM 731 C C . LYS A 1 92 ? -1.005 -11.875 6.205 1.00 93.00 92 LYS A C 1
ATOM 733 O O . LYS A 1 92 ? -1.092 -12.929 5.575 1.00 93.00 92 LYS A O 1
ATOM 738 N N . TYR A 1 93 ? -0.636 -10.738 5.616 1.00 90.19 93 TYR A N 1
ATOM 739 C CA . TYR A 1 93 ? -0.434 -10.605 4.166 1.00 90.19 93 TYR A CA 1
ATOM 740 C C . TYR A 1 93 ? 0.993 -10.230 3.760 1.00 90.19 93 TYR A C 1
ATOM 742 O O . TYR A 1 93 ? 1.298 -10.232 2.561 1.00 90.19 93 TYR A O 1
ATOM 750 N N . GLY A 1 94 ? 1.848 -9.900 4.725 1.00 89.94 94 GLY A N 1
ATOM 751 C CA . GLY A 1 94 ? 3.193 -9.388 4.506 1.00 89.94 94 GLY A CA 1
ATOM 752 C C . GLY A 1 94 ? 3.238 -7.873 4.285 1.00 89.94 94 GLY A C 1
ATOM 753 O O . GLY A 1 94 ? 2.323 -7.257 3.727 1.00 89.94 94 GLY A O 1
ATOM 754 N N . GLN A 1 95 ? 4.376 -7.288 4.660 1.00 91.19 95 GLN A N 1
ATOM 755 C CA . GLN A 1 95 ? 4.708 -5.858 4.598 1.00 91.19 95 GLN A CA 1
ATOM 756 C C . GLN A 1 95 ? 4.290 -5.188 3.281 1.00 91.19 95 GLN A C 1
ATOM 758 O O . GLN A 1 95 ? 3.489 -4.255 3.263 1.00 91.19 95 GLN A O 1
ATOM 763 N N . ARG A 1 96 ? 4.766 -5.710 2.143 1.00 88.44 96 ARG A N 1
ATOM 764 C CA . ARG A 1 96 ? 4.511 -5.113 0.822 1.00 88.44 96 ARG A CA 1
ATOM 765 C C . ARG A 1 96 ? 3.024 -5.050 0.481 1.00 88.44 96 ARG A C 1
ATOM 767 O O . ARG A 1 96 ? 2.568 -4.092 -0.144 1.00 88.44 96 ARG A O 1
ATOM 774 N N . ARG A 1 97 ? 2.268 -6.086 0.847 1.00 89.06 97 ARG A N 1
ATOM 775 C CA . ARG A 1 97 ? 0.848 -6.179 0.511 1.00 89.06 97 ARG A CA 1
ATOM 776 C C . ARG A 1 97 ? 0.020 -5.270 1.406 1.00 89.06 97 ARG A C 1
ATOM 778 O O . ARG A 1 97 ? -0.844 -4.582 0.876 1.00 89.06 97 ARG A O 1
ATOM 785 N N . ALA A 1 98 ? 0.324 -5.221 2.702 1.00 91.88 98 ALA A N 1
ATOM 786 C CA . ALA A 1 98 ? -0.293 -4.293 3.646 1.00 91.88 98 ALA A CA 1
ATOM 787 C C . ALA A 1 98 ? -0.048 -2.831 3.235 1.00 91.88 98 ALA A C 1
ATOM 789 O O . ALA A 1 98 ? -1.003 -2.082 3.036 1.00 91.88 98 ALA A O 1
ATOM 790 N N . ALA A 1 99 ? 1.208 -2.458 2.968 1.00 92.19 99 ALA A N 1
ATOM 791 C CA . ALA A 1 99 ? 1.572 -1.116 2.511 1.00 92.19 99 ALA A CA 1
ATOM 792 C C . ALA A 1 99 ? 0.845 -0.731 1.211 1.00 92.19 99 ALA A C 1
ATOM 794 O O . ALA A 1 99 ? 0.297 0.364 1.088 1.00 92.19 99 ALA A O 1
ATOM 795 N N . GLY A 1 100 ? 0.755 -1.663 0.256 1.00 90.44 100 GLY A N 1
ATOM 796 C CA . GLY A 1 100 ? 0.024 -1.452 -0.993 1.00 90.44 100 GLY A CA 1
ATOM 797 C C . GLY A 1 100 ? -1.465 -1.141 -0.800 1.00 90.44 100 GLY A C 1
ATOM 798 O O . GLY A 1 100 ? -2.028 -0.400 -1.604 1.00 90.44 100 GLY A O 1
ATOM 799 N N . MET A 1 101 ? -2.108 -1.654 0.259 1.00 90.81 101 MET A N 1
ATOM 800 C CA . MET A 1 101 ? -3.517 -1.352 0.547 1.00 90.81 101 MET A CA 1
ATOM 801 C C . MET A 1 101 ? -3.711 0.103 0.982 1.00 90.81 101 MET A C 1
ATOM 803 O O . MET A 1 101 ? -4.593 0.780 0.451 1.00 90.81 101 MET A O 1
ATOM 807 N N . PHE A 1 102 ? -2.868 0.599 1.891 1.00 92.56 102 PHE A N 1
ATOM 808 C CA . PHE A 1 102 ? -2.919 1.990 2.354 1.00 92.56 102 PHE A CA 1
ATOM 809 C C . PHE A 1 102 ? -2.500 2.972 1.256 1.00 92.56 102 PHE A C 1
ATOM 811 O O . PHE A 1 102 ? -3.189 3.963 1.009 1.00 92.56 102 PHE A O 1
ATOM 818 N N . LEU A 1 103 ? -1.433 2.652 0.517 1.00 90.69 103 LEU A N 1
ATOM 819 C CA . LEU A 1 103 ? -0.968 3.475 -0.599 1.00 90.69 103 LEU A CA 1
ATOM 820 C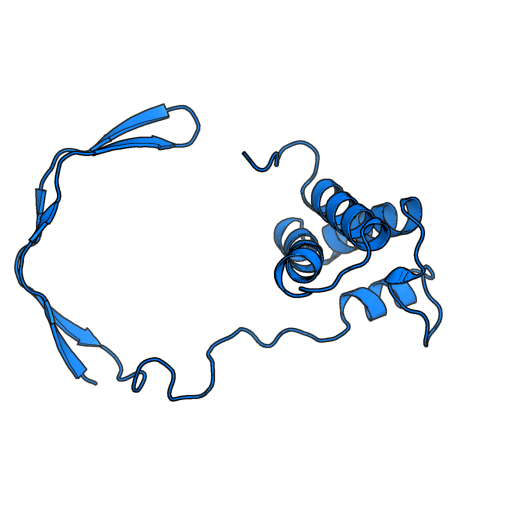 C . LEU A 1 103 ? -2.028 3.596 -1.700 1.00 90.69 103 LEU A C 1
ATOM 822 O O . LEU A 1 103 ? -2.223 4.674 -2.258 1.00 90.69 103 LEU A O 1
ATOM 826 N N . ALA A 1 104 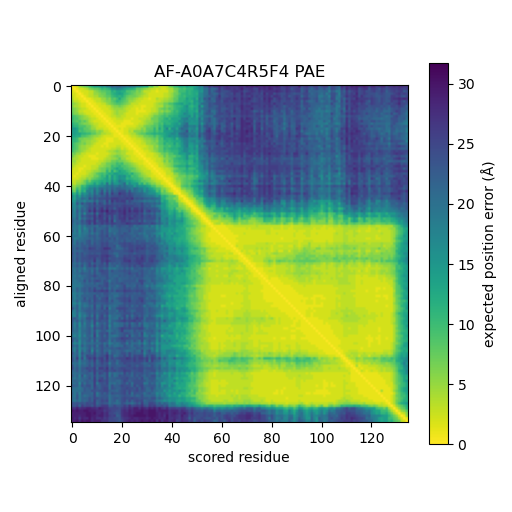? -2.764 2.518 -1.986 1.00 89.25 104 ALA A N 1
ATOM 827 C CA . ALA A 1 104 ? -3.859 2.560 -2.948 1.00 89.25 104 ALA A CA 1
ATOM 828 C C . ALA A 1 104 ? -4.945 3.572 -2.542 1.00 89.25 104 ALA A C 1
ATOM 830 O O . ALA A 1 104 ? -5.465 4.276 -3.408 1.00 89.25 104 ALA A O 1
ATOM 831 N N . GLN A 1 105 ? -5.264 3.699 -1.247 1.00 89.06 105 GLN A N 1
ATOM 832 C CA . GLN A 1 105 ? -6.213 4.718 -0.783 1.00 89.06 105 GLN A CA 1
ATOM 833 C C . GLN A 1 105 ? -5.679 6.131 -1.033 1.00 89.06 105 GLN A C 1
ATOM 835 O O . GLN A 1 105 ? -6.420 6.970 -1.542 1.00 89.06 105 GLN A O 1
ATOM 840 N N . LEU A 1 106 ? -4.400 6.376 -0.739 1.00 89.12 106 LEU A N 1
ATOM 841 C CA . LEU A 1 106 ? -3.755 7.679 -0.934 1.00 89.12 106 LEU A CA 1
ATOM 842 C C . LEU A 1 106 ? -3.679 8.092 -2.411 1.00 89.12 106 LEU A C 1
ATOM 844 O O . LEU A 1 106 ? -3.934 9.247 -2.738 1.00 89.12 106 LEU A O 1
ATOM 848 N N . VAL A 1 107 ? -3.348 7.157 -3.305 1.00 85.62 107 VAL A N 1
ATOM 849 C CA . VAL A 1 107 ? -3.126 7.446 -4.732 1.00 85.62 107 VAL A CA 1
ATOM 850 C C . VAL A 1 107 ? -4.436 7.530 -5.512 1.00 85.62 107 VAL A C 1
ATOM 852 O O . VAL A 1 107 ? -4.613 8.422 -6.343 1.00 85.62 107 VAL A O 1
ATOM 855 N N . PHE A 1 108 ? -5.369 6.601 -5.285 1.00 83.19 108 PHE A N 1
ATOM 856 C CA . PHE A 1 108 ? -6.567 6.508 -6.124 1.00 83.19 108 PHE A CA 1
ATOM 857 C C . PHE A 1 108 ? -7.714 7.408 -5.656 1.00 83.19 108 PHE A C 1
ATOM 859 O O . PHE A 1 108 ? -8.578 7.762 -6.465 1.00 83.19 108 PHE A O 1
ATOM 866 N N . ARG A 1 109 ? -7.747 7.821 -4.383 1.00 82.50 109 ARG A N 1
ATOM 867 C CA . ARG A 1 109 ? -8.849 8.628 -3.844 1.00 82.50 109 ARG A CA 1
ATOM 868 C C . ARG A 1 109 ? -8.532 10.126 -3.946 1.00 82.50 109 ARG A C 1
ATOM 870 O O . ARG A 1 109 ? -8.048 10.741 -3.008 1.00 82.50 109 ARG A O 1
ATOM 877 N N . LYS A 1 110 ? -8.864 10.723 -5.098 1.00 77.88 110 LYS A N 1
ATOM 878 C CA . LYS A 1 110 ? -8.533 12.123 -5.451 1.00 77.88 110 LYS A CA 1
ATOM 879 C C . LYS A 1 110 ? -9.102 13.211 -4.523 1.00 77.88 110 LYS A C 1
ATOM 881 O O . LYS A 1 110 ? -8.534 14.292 -4.461 1.00 77.88 110 LYS A O 1
ATOM 886 N N . ARG A 1 111 ? -10.241 12.972 -3.865 1.00 82.12 111 ARG A N 1
ATOM 887 C CA . ARG A 1 111 ? -10.927 13.940 -2.984 1.00 82.12 111 ARG A CA 1
ATOM 888 C C . ARG A 1 111 ? -11.079 13.333 -1.599 1.00 82.12 111 ARG A C 1
ATOM 890 O O . ARG A 1 111 ? -12.114 12.754 -1.272 1.00 82.12 111 ARG A O 1
ATOM 897 N N . MET A 1 112 ? -9.992 13.370 -0.844 1.00 85.62 112 MET A N 1
ATOM 898 C CA . MET A 1 112 ? -9.905 12.786 0.483 1.00 85.62 112 MET A CA 1
ATOM 899 C C . MET A 1 112 ? -9.852 13.906 1.531 1.00 85.62 112 MET A C 1
ATOM 901 O O . MET A 1 112 ? -9.052 14.816 1.343 1.00 85.62 112 MET A O 1
ATOM 905 N N . PRO A 1 113 ? -10.652 13.851 2.614 1.00 88.00 113 PRO A N 1
ATOM 906 C CA . PRO A 1 113 ? -10.470 14.746 3.756 1.00 88.00 113 PRO A CA 1
ATOM 907 C C . PRO A 1 113 ? -9.067 14.579 4.352 1.00 88.00 113 PRO A C 1
ATOM 909 O O . PRO A 1 113 ? -8.597 13.442 4.470 1.00 88.00 113 PRO A O 1
ATOM 912 N N . ASP A 1 114 ? -8.427 15.672 4.772 1.00 87.69 114 ASP A N 1
ATOM 913 C CA . ASP A 1 114 ? -7.034 15.649 5.244 1.00 87.69 114 ASP A CA 1
ATOM 914 C C . ASP A 1 114 ? -6.829 14.699 6.430 1.00 87.69 114 ASP A C 1
ATOM 916 O O . ASP A 1 114 ? -5.919 13.872 6.406 1.00 87.69 114 ASP A O 1
ATOM 920 N N . GLY A 1 115 ? -7.759 14.674 7.389 1.00 88.81 115 GLY A N 1
ATOM 921 C CA . GLY A 1 115 ? -7.682 13.740 8.518 1.00 88.81 115 GLY A CA 1
ATOM 922 C C . GLY A 1 115 ? -7.741 12.261 8.106 1.00 88.81 115 GLY A C 1
ATOM 923 O O . GLY A 1 115 ? -7.112 11.411 8.733 1.00 88.81 115 GLY A O 1
ATOM 924 N N . PHE A 1 116 ? -8.448 11.912 7.023 1.00 89.88 116 PHE A N 1
ATOM 925 C CA . PHE A 1 116 ? -8.419 10.535 6.510 1.00 89.88 116 PHE A CA 1
ATOM 926 C C . PHE A 1 116 ? -7.108 10.239 5.772 1.00 89.88 116 PHE A C 1
ATOM 928 O O . PHE A 1 116 ? -6.590 9.125 5.851 1.00 89.88 116 PHE A O 1
ATOM 935 N N . LYS A 1 117 ? -6.541 11.240 5.094 1.00 91.50 117 LYS A N 1
ATOM 936 C CA . LYS A 1 117 ? -5.248 11.134 4.414 1.00 91.50 117 LYS A CA 1
ATOM 937 C C . LYS A 1 117 ? -4.121 10.864 5.402 1.00 91.50 117 LYS A C 1
ATOM 939 O O . LYS A 1 117 ? -3.317 9.966 5.162 1.00 91.50 117 LYS A O 1
ATOM 944 N N . GLU A 1 118 ? -4.108 11.565 6.530 1.00 92.31 118 GLU A N 1
ATOM 945 C CA . GLU A 1 118 ? -3.140 11.345 7.607 1.00 92.31 118 GLU A CA 1
ATOM 946 C C . GLU A 1 118 ? -3.245 9.939 8.194 1.00 92.31 118 GLU A C 1
ATOM 948 O O . GLU A 1 118 ? -2.237 9.242 8.287 1.00 92.31 118 GLU A O 1
ATOM 953 N N . LYS A 1 119 ? -4.465 9.467 8.483 1.00 93.25 119 LYS A N 1
ATOM 954 C CA . LYS A 1 119 ? -4.702 8.083 8.929 1.00 93.25 119 LYS A CA 1
ATOM 955 C C . LYS A 1 119 ? -4.109 7.066 7.950 1.00 93.25 119 LYS A C 1
ATOM 957 O O . LYS A 1 119 ? -3.380 6.168 8.357 1.00 93.25 119 LYS A O 1
ATOM 962 N N . MET A 1 120 ? -4.381 7.209 6.652 1.00 94.19 120 MET A N 1
ATOM 963 C CA . MET A 1 120 ? -3.862 6.280 5.639 1.00 94.19 120 MET A CA 1
ATOM 964 C C . MET A 1 120 ? -2.340 6.362 5.485 1.00 94.19 120 MET A C 1
ATOM 966 O O . MET A 1 120 ? -1.698 5.328 5.305 1.00 94.19 120 MET A O 1
ATOM 970 N N . LYS A 1 121 ? -1.755 7.562 5.582 1.00 93.25 121 LYS A N 1
ATOM 971 C CA . LYS A 1 121 ? -0.297 7.745 5.580 1.00 93.25 121 LYS A CA 1
ATOM 972 C C . LYS A 1 121 ? 0.337 7.039 6.777 1.00 93.25 121 LYS A C 1
ATOM 974 O O . LYS A 1 121 ? 1.294 6.292 6.603 1.00 93.25 121 LYS A O 1
ATOM 979 N N . ARG A 1 122 ? -0.256 7.189 7.959 1.00 92.19 122 ARG A N 1
ATOM 980 C CA . ARG A 1 122 ? 0.224 6.538 9.174 1.00 92.19 122 ARG A CA 1
ATOM 981 C C . ARG A 1 122 ? 0.156 5.014 9.082 1.00 92.19 122 ARG A C 1
ATOM 983 O O . ARG A 1 122 ? 1.135 4.334 9.371 1.00 92.19 122 ARG A O 1
ATOM 990 N N . GLY A 1 123 ? -0.966 4.475 8.601 1.00 92.44 123 GLY A N 1
ATOM 991 C CA . GLY A 1 123 ? -1.107 3.035 8.360 1.00 92.44 123 GLY A CA 1
ATOM 992 C C . GLY A 1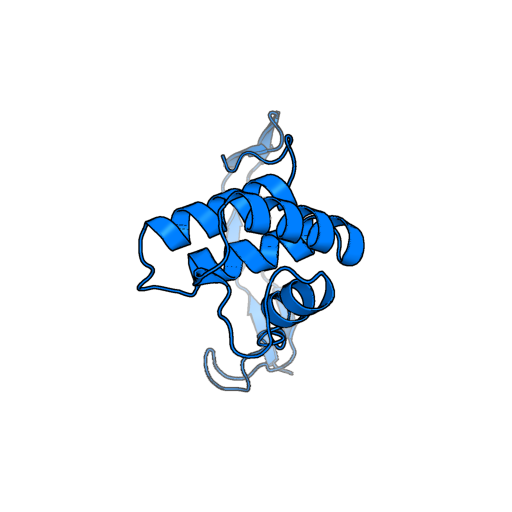 123 ? -0.090 2.498 7.345 1.00 92.44 123 GLY A C 1
ATOM 993 O O . GLY A 1 123 ? 0.444 1.407 7.524 1.00 92.44 123 GLY A O 1
ATOM 994 N N . TYR A 1 124 ? 0.237 3.276 6.308 1.00 93.38 124 TYR A N 1
ATOM 995 C CA . TYR A 1 124 ? 1.288 2.934 5.348 1.00 93.38 124 TYR A CA 1
ATOM 996 C C . TYR A 1 124 ? 2.677 2.852 6.000 1.00 93.38 124 TYR A C 1
ATOM 998 O O . TYR A 1 124 ? 3.379 1.863 5.795 1.00 93.38 124 TYR A O 1
ATOM 1006 N N . GLU A 1 125 ? 3.056 3.851 6.801 1.00 91.62 125 GLU A N 1
ATOM 1007 C CA . GLU A 1 125 ? 4.341 3.884 7.516 1.00 91.62 125 GLU A CA 1
ATOM 1008 C C . GLU A 1 125 ? 4.497 2.669 8.441 1.00 91.62 125 GLU A C 1
ATOM 1010 O O . GLU A 1 125 ? 5.506 1.967 8.393 1.00 91.62 125 GLU A O 1
ATOM 1015 N N . VAL A 1 126 ? 3.457 2.352 9.213 1.00 91.81 126 VAL A N 1
ATOM 1016 C CA . VAL A 1 126 ? 3.441 1.198 10.128 1.00 91.81 126 VAL A CA 1
ATOM 1017 C C . VAL A 1 126 ? 3.508 -0.125 9.359 1.00 91.81 126 VAL A C 1
ATOM 1019 O O . VAL A 1 126 ? 4.258 -1.034 9.726 1.00 91.81 126 VAL A O 1
ATOM 1022 N N . ALA A 1 127 ? 2.773 -0.229 8.248 1.00 90.62 127 ALA A N 1
ATOM 1023 C CA . ALA A 1 127 ? 2.781 -1.417 7.401 1.00 90.62 127 ALA A CA 1
ATOM 1024 C C . ALA A 1 127 ? 4.150 -1.674 6.754 1.00 90.62 127 ALA A C 1
ATOM 1026 O O . ALA A 1 127 ? 4.489 -2.832 6.503 1.00 90.62 127 ALA A O 1
ATOM 1027 N N . ILE A 1 128 ? 4.932 -0.622 6.490 1.00 88.12 128 ILE A N 1
ATOM 1028 C CA . ILE A 1 128 ? 6.308 -0.715 5.995 1.00 88.12 128 ILE A CA 1
ATOM 1029 C C . ILE A 1 128 ? 7.310 -0.977 7.125 1.00 88.12 128 ILE A C 1
ATOM 1031 O O . ILE A 1 128 ? 8.273 -1.705 6.899 1.00 88.12 128 ILE A O 1
ATOM 1035 N N . GLY A 1 129 ? 7.086 -0.460 8.331 1.00 78.00 129 GLY A N 1
ATOM 1036 C CA . GLY A 1 129 ? 8.046 -0.534 9.436 1.00 78.00 129 GLY A CA 1
ATOM 1037 C C . GLY A 1 129 ? 9.218 0.449 9.280 1.00 78.00 129 GLY A C 1
ATOM 1038 O O . GLY A 1 129 ? 9.436 1.011 8.209 1.00 78.00 129 GLY A O 1
ATOM 1039 N N . GLU A 1 130 ? 9.995 0.643 10.351 1.00 57.22 130 GLU A N 1
ATOM 1040 C CA . GLU A 1 130 ? 11.018 1.701 10.537 1.00 57.22 130 GLU A CA 1
ATOM 1041 C C . GLU A 1 130 ? 12.163 1.772 9.495 1.00 57.22 130 GLU A C 1
ATOM 1043 O O . GLU A 1 130 ? 13.053 2.607 9.613 1.00 57.22 130 GLU A O 1
ATOM 1048 N N . ARG A 1 131 ? 12.168 0.947 8.440 1.00 45.88 131 ARG A N 1
ATOM 1049 C CA . ARG A 1 131 ? 13.217 0.929 7.401 1.00 45.88 131 ARG A CA 1
ATOM 1050 C C . ARG A 1 131 ? 12.786 1.355 5.997 1.00 45.88 131 ARG A C 1
ATOM 1052 O O . ARG A 1 131 ? 13.579 1.218 5.071 1.00 45.88 131 ARG A O 1
ATOM 1059 N N . GLY A 1 132 ? 11.573 1.868 5.805 1.00 43.47 132 GLY A N 1
ATOM 1060 C CA . GLY A 1 132 ? 11.145 2.376 4.497 1.00 43.47 132 GLY A CA 1
ATOM 1061 C C . GLY A 1 132 ? 10.670 3.816 4.564 1.00 43.47 132 GLY A C 1
ATOM 1062 O O . GLY A 1 132 ? 9.477 4.087 4.443 1.00 43.47 132 GLY A O 1
ATOM 1063 N N . VAL A 1 133 ? 11.622 4.731 4.735 1.00 41.88 133 VAL A N 1
ATOM 1064 C CA . VAL A 1 133 ? 11.427 6.138 4.387 1.00 41.88 133 VAL A CA 1
ATOM 1065 C C . VAL A 1 133 ? 11.246 6.204 2.867 1.00 41.88 133 VAL A C 1
ATOM 1067 O O . VAL A 1 133 ? 12.037 5.639 2.112 1.00 41.88 133 VAL A O 1
ATOM 1070 N N . LEU A 1 134 ? 10.145 6.813 2.426 1.00 43.75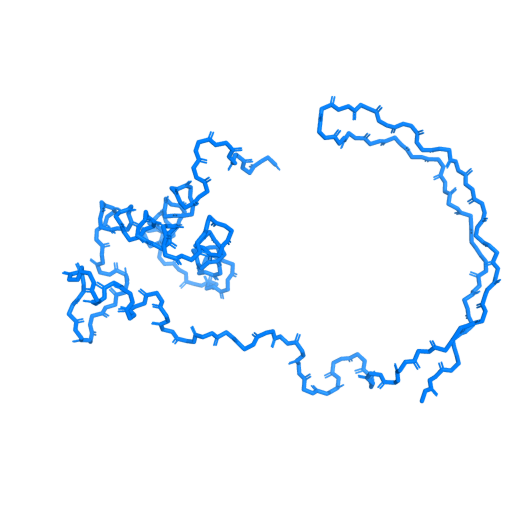 134 LEU A N 1
ATOM 1071 C CA . LEU A 1 134 ? 9.976 7.257 1.045 1.00 43.75 134 LEU A CA 1
ATOM 1072 C C . LEU A 1 134 ? 10.876 8.484 0.852 1.00 43.75 134 LEU A C 1
ATOM 1074 O O . LEU A 1 134 ? 10.424 9.598 1.115 1.00 43.75 134 LEU A O 1
ATOM 1078 N N . ASP A 1 135 ? 12.121 8.254 0.440 1.00 34.94 135 ASP A N 1
ATOM 1079 C CA . ASP A 1 135 ? 12.945 9.263 -0.240 1.00 34.94 135 ASP A CA 1
ATOM 1080 C C . ASP A 1 135 ? 12.649 9.252 -1.750 1.00 34.94 135 ASP A C 1
ATOM 1082 O O . ASP A 1 135 ? 12.589 8.144 -2.344 1.00 34.94 135 ASP A O 1
#

Mean predicted aligned error: 13.34 Å